Protein AF-A0A6P9AZW6-F1 (afdb_monomer_lite)

Foldseek 3Di:
DPPVPPPDCDPLNVLVVQQPPPDDDPDDDDDPPPHRDDPVRSVVVVVVVCVVVVVVVVVVVVVVVVVCVVPVVVVVVVVVVVCVVVVPDPDPDVVPPVVVVVVPD

Structure (mmCIF, N/CA/C/O backbone):
data_AF-A0A6P9AZW6-F1
#
_entry.id   AF-A0A6P9AZW6-F1
#
loop_
_atom_site.group_PDB
_atom_site.id
_atom_site.type_symbol
_atom_site.label_atom_id
_atom_site.label_alt_id
_atom_site.label_comp_id
_atom_site.label_asym_id
_atom_site.label_entity_id
_atom_site.label_seq_id
_atom_site.pdbx_PDB_ins_code
_atom_site.Cartn_x
_atom_site.Cartn_y
_atom_site.Cartn_z
_atom_site.occupancy
_atom_site.B_iso_or_equiv
_atom_site.auth_seq_id
_atom_site.auth_comp_id
_atom_site.auth_asym_id
_atom_site.auth_atom_id
_atom_site.pdbx_PDB_model_num
ATOM 1 N N . MET A 1 1 ? -23.207 -17.397 -9.254 1.00 52.19 1 MET A N 1
ATOM 2 C CA . MET A 1 1 ? -21.808 -17.778 -8.956 1.00 52.19 1 MET A CA 1
ATOM 3 C C . MET A 1 1 ? -21.060 -18.085 -10.258 1.00 52.19 1 MET A C 1
ATOM 5 O O . MET A 1 1 ? -20.720 -19.224 -10.518 1.00 52.19 1 MET A O 1
ATOM 9 N N . PHE A 1 2 ? -20.876 -17.077 -11.121 1.00 51.47 2 PHE A N 1
ATOM 10 C CA . PHE A 1 2 ? -20.157 -17.211 -12.407 1.00 51.47 2 PHE A CA 1
ATOM 11 C C . PHE A 1 2 ? -19.398 -15.922 -12.798 1.00 51.47 2 PHE A C 1
ATOM 13 O O . PHE A 1 2 ? -18.937 -15.787 -13.923 1.00 51.47 2 PHE A O 1
ATOM 20 N N . LEU A 1 3 ? -19.247 -14.969 -11.866 1.00 51.34 3 LEU A N 1
ATOM 21 C CA . LEU A 1 3 ? -18.584 -13.675 -12.101 1.00 51.34 3 LEU A CA 1
ATOM 22 C C . LEU A 1 3 ? -17.274 -13.502 -11.312 1.00 51.34 3 LEU A C 1
ATOM 24 O O . LEU A 1 3 ? -16.738 -12.403 -11.254 1.00 51.34 3 LEU A O 1
ATOM 28 N N . LEU A 1 4 ? -16.736 -14.571 -10.715 1.00 55.16 4 LEU A N 1
ATOM 29 C CA . LEU A 1 4 ? -15.489 -14.510 -9.933 1.00 55.16 4 LEU A CA 1
ATOM 30 C C . LEU A 1 4 ? -14.237 -14.944 -10.708 1.00 55.16 4 LEU A C 1
ATOM 32 O O . LEU A 1 4 ? -13.193 -15.164 -10.108 1.00 55.16 4 LEU A O 1
ATOM 36 N N . PHE A 1 5 ? -14.306 -15.033 -12.037 1.00 55.53 5 PHE A N 1
ATOM 37 C CA . PHE A 1 5 ? -13.110 -15.239 -12.860 1.00 55.53 5 PHE A CA 1
ATOM 38 C C . PHE A 1 5 ? -13.061 -14.275 -14.044 1.00 55.53 5 PHE A C 1
ATOM 40 O O . PHE A 1 5 ? -12.758 -14.642 -15.177 1.00 55.53 5 PHE A O 1
ATOM 47 N N . GLN A 1 6 ? -13.377 -13.003 -13.802 1.00 62.03 6 GLN A N 1
ATOM 48 C CA . GLN A 1 6 ? -12.950 -11.970 -14.732 1.00 62.03 6 GLN A CA 1
ATOM 49 C C . GLN A 1 6 ? -11.455 -11.767 -14.486 1.00 62.03 6 GLN A C 1
ATOM 51 O O . GLN A 1 6 ? -11.077 -11.145 -13.497 1.00 62.03 6 GLN A O 1
ATOM 56 N N . ARG A 1 7 ? -10.612 -12.361 -15.341 1.00 66.81 7 ARG A N 1
ATOM 57 C CA . ARG A 1 7 ? -9.152 -12.186 -15.329 1.00 66.81 7 ARG A CA 1
ATOM 58 C C . ARG A 1 7 ? -8.843 -10.687 -15.399 1.00 66.81 7 ARG A C 1
ATOM 60 O O . ARG A 1 7 ? -8.863 -10.101 -16.481 1.00 66.81 7 ARG A O 1
ATOM 67 N N . ARG A 1 8 ? -8.637 -10.057 -14.2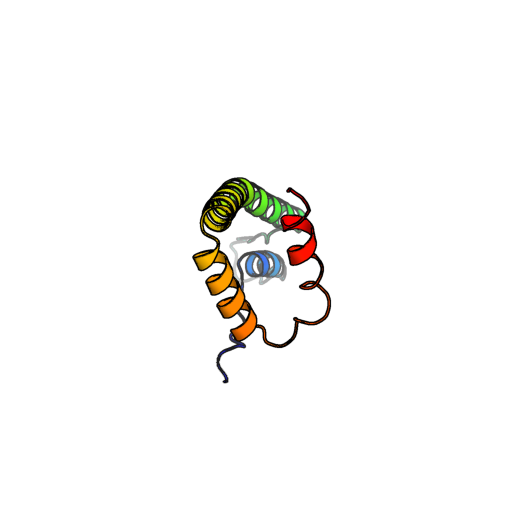41 1.00 76.06 8 ARG A N 1
ATOM 68 C CA . ARG A 1 8 ? -8.215 -8.660 -14.133 1.00 76.06 8 ARG A CA 1
ATOM 69 C C . ARG A 1 8 ? -6.764 -8.627 -14.593 1.00 76.06 8 ARG A C 1
ATOM 71 O O . ARG A 1 8 ? -5.921 -9.245 -13.961 1.00 76.06 8 ARG A O 1
ATOM 78 N N . VAL A 1 9 ? -6.507 -7.971 -15.717 1.00 80.94 9 VAL A N 1
ATOM 79 C CA . VAL A 1 9 ? -5.138 -7.649 -16.123 1.00 80.94 9 VAL A CA 1
ATOM 80 C C . VAL A 1 9 ? -4.686 -6.507 -15.223 1.00 80.94 9 VAL A C 1
ATOM 82 O O . VAL A 1 9 ? -5.323 -5.452 -15.221 1.00 80.94 9 VAL A O 1
ATOM 85 N N . ASP A 1 10 ? -3.657 -6.738 -14.415 1.00 87.25 10 ASP A N 1
ATOM 86 C CA . ASP A 1 10 ? -3.075 -5.710 -13.555 1.00 87.25 10 ASP A CA 1
ATOM 87 C C . ASP A 1 10 ? -1.923 -4.963 -14.248 1.00 87.25 10 ASP A C 1
ATOM 89 O O . ASP A 1 10 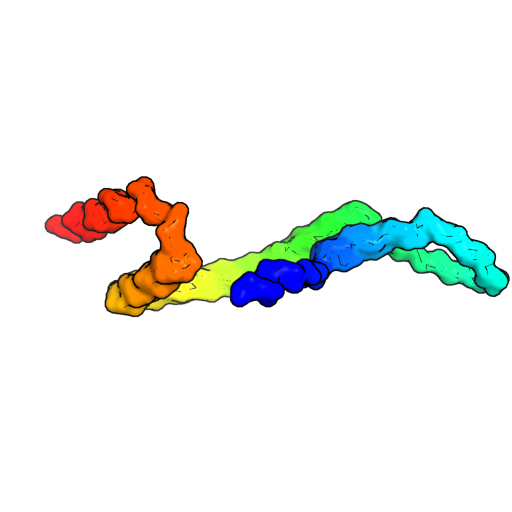? -1.477 -5.305 -15.347 1.00 87.25 10 ASP A O 1
ATOM 93 N N . PHE A 1 11 ? -1.477 -3.876 -13.621 1.00 86.62 11 PHE A N 1
ATOM 94 C CA . PHE A 1 11 ? -0.454 -2.998 -14.181 1.00 86.62 11 PHE A CA 1
ATOM 95 C C . PHE A 1 11 ? 0.917 -3.682 -14.304 1.00 86.62 11 PHE A C 1
ATOM 97 O O . PHE A 1 11 ? 1.632 -3.431 -15.274 1.00 86.62 11 PHE A O 1
ATOM 104 N N . LEU A 1 12 ? 1.279 -4.572 -13.368 1.00 88.06 12 LEU A N 1
ATOM 105 C CA . LEU A 1 12 ? 2.537 -5.320 -13.452 1.00 88.06 12 LEU A CA 1
ATOM 106 C C . LEU A 1 12 ? 2.493 -6.292 -14.631 1.00 88.06 12 LEU A C 1
ATOM 108 O O . LEU A 1 12 ? 3.451 -6.381 -15.396 1.00 88.06 12 LEU A O 1
ATOM 112 N N . GLN A 1 13 ? 1.352 -6.950 -14.830 1.00 86.88 13 GLN A N 1
ATOM 113 C CA . GLN A 1 13 ? 1.119 -7.809 -15.981 1.00 86.88 13 GLN A CA 1
ATOM 114 C C . GLN A 1 13 ? 1.224 -7.031 -17.299 1.00 86.88 13 GLN A C 1
ATOM 116 O O . GLN A 1 13 ? 1.852 -7.513 -18.238 1.00 86.88 13 GLN A O 1
ATOM 121 N N . LEU A 1 14 ? 0.675 -5.815 -17.370 1.00 86.69 14 LEU A N 1
ATOM 122 C CA . LEU A 1 14 ? 0.804 -4.960 -18.554 1.00 86.69 14 LEU A CA 1
ATOM 123 C C . LEU A 1 14 ? 2.267 -4.575 -18.842 1.00 86.69 14 LEU A C 1
ATOM 125 O O . LEU A 1 14 ? 2.676 -4.551 -20.003 1.00 86.69 14 LEU A O 1
ATOM 129 N N . MET A 1 15 ? 3.061 -4.298 -17.802 1.00 85.94 15 MET A N 1
ATOM 130 C CA . MET A 1 15 ? 4.492 -4.008 -17.953 1.00 85.94 15 MET A CA 1
ATOM 131 C C . MET A 1 15 ? 5.280 -5.218 -18.467 1.00 85.94 15 MET A C 1
ATOM 133 O O . MET A 1 15 ? 6.129 -5.053 -19.339 1.00 85.94 15 MET A O 1
ATOM 137 N N . ILE A 1 16 ? 4.971 -6.422 -17.978 1.00 85.31 16 ILE A N 1
ATOM 138 C CA . ILE A 1 16 ? 5.575 -7.676 -18.455 1.00 85.31 16 ILE A CA 1
ATOM 139 C C . ILE A 1 16 ? 5.204 -7.930 -19.924 1.00 85.31 16 ILE A C 1
ATOM 141 O O . ILE A 1 16 ? 6.068 -8.248 -20.736 1.00 85.31 16 ILE A O 1
ATOM 145 N N . GLU A 1 17 ? 3.942 -7.716 -20.299 1.00 81.81 17 GLU A N 1
ATOM 146 C CA . GLU A 1 17 ? 3.464 -7.909 -21.675 1.00 81.81 17 GLU A CA 1
ATOM 147 C C . GLU A 1 17 ? 4.122 -6.930 -22.671 1.00 81.81 17 GLU A C 1
ATOM 149 O O . GLU A 1 17 ? 4.357 -7.273 -23.831 1.00 81.81 17 GLU A O 1
ATOM 154 N N . SER A 1 18 ? 4.480 -5.719 -22.222 1.00 78.81 18 SER A N 1
ATOM 155 C CA . SER A 1 18 ? 5.128 -4.685 -23.047 1.00 78.81 18 SER A CA 1
ATOM 156 C C . SER A 1 18 ? 6.496 -5.110 -23.601 1.00 78.81 18 SER A C 1
ATOM 158 O O . SER A 1 18 ? 6.910 -4.617 -24.658 1.00 78.81 18 SER A O 1
ATOM 160 N N . GLN A 1 19 ? 7.178 -6.047 -22.936 1.00 68.00 19 GLN A N 1
ATOM 161 C CA . GLN A 1 19 ? 8.480 -6.570 -23.349 1.00 68.00 19 GLN A CA 1
ATOM 162 C C . GLN A 1 19 ? 8.417 -7.394 -24.651 1.00 68.00 19 GLN A C 1
ATOM 164 O O . GLN A 1 19 ? 9.386 -7.428 -25.411 1.00 68.00 19 GLN A O 1
ATOM 169 N N . ASN A 1 20 ? 7.265 -7.995 -24.968 1.00 62.75 20 ASN A N 1
ATOM 170 C CA . ASN A 1 20 ? 7.123 -8.972 -26.056 1.00 62.75 20 ASN A CA 1
ATOM 171 C C . ASN A 1 20 ? 6.996 -8.363 -27.469 1.00 62.75 20 ASN A C 1
ATOM 173 O O . ASN A 1 20 ? 6.850 -9.100 -28.439 1.00 62.75 20 ASN A O 1
ATOM 177 N N . SER A 1 21 ? 7.067 -7.035 -27.629 1.00 58.50 21 SER A N 1
ATOM 178 C CA . SER A 1 21 ? 6.900 -6.368 -28.938 1.00 58.50 21 SER A CA 1
ATOM 179 C C . SER A 1 21 ? 8.154 -6.349 -29.831 1.00 58.50 21 SER A C 1
ATOM 181 O O . SER A 1 21 ? 8.139 -5.770 -30.918 1.00 58.50 21 SER A O 1
ATOM 183 N N . LEU A 1 22 ? 9.231 -7.039 -29.445 1.00 57.09 22 LEU A N 1
ATOM 184 C CA . LEU A 1 22 ? 10.431 -7.211 -30.273 1.00 57.09 22 LEU A CA 1
ATOM 185 C C . LEU A 1 22 ? 10.263 -8.321 -31.328 1.00 57.09 22 LEU A C 1
ATOM 187 O O . LEU A 1 22 ? 11.056 -9.254 -31.400 1.00 57.09 22 LEU A O 1
ATOM 191 N N . THR A 1 23 ? 9.264 -8.200 -32.201 1.00 49.31 23 THR A N 1
ATOM 192 C CA . THR A 1 23 ? 9.277 -8.877 -33.507 1.00 49.31 23 THR A CA 1
ATOM 193 C C . THR A 1 23 ? 8.929 -7.863 -34.588 1.00 49.31 23 THR A C 1
ATOM 195 O O . THR A 1 23 ? 7.767 -7.620 -34.899 1.00 49.31 23 THR A O 1
ATOM 198 N N . SER A 1 24 ? 9.983 -7.231 -35.101 1.00 54.12 24 SER A N 1
ATOM 199 C CA . SER A 1 24 ? 10.123 -6.669 -36.448 1.00 54.12 24 SER A CA 1
ATOM 200 C C . SER A 1 24 ? 8.910 -6.831 -37.378 1.00 54.12 24 SER A C 1
ATOM 202 O O . SER A 1 24 ? 8.760 -7.860 -38.035 1.00 54.12 24 SER A O 1
ATOM 204 N N . HIS A 1 25 ? 8.111 -5.772 -37.511 1.00 49.12 25 HIS A N 1
ATOM 205 C CA . HIS A 1 25 ? 7.334 -5.524 -38.722 1.00 49.12 25 HIS A CA 1
ATOM 206 C C . HIS A 1 25 ? 7.997 -4.379 -39.492 1.00 49.12 25 HIS A C 1
ATOM 208 O O . HIS A 1 25 ? 7.779 -3.203 -39.205 1.00 49.12 25 HIS A O 1
ATOM 214 N N . GLU A 1 26 ? 8.831 -4.735 -40.471 1.00 55.84 26 GLU A N 1
ATOM 215 C CA . GLU A 1 26 ? 9.256 -3.818 -41.527 1.00 55.84 26 GLU A CA 1
ATOM 216 C C . GLU A 1 26 ? 8.035 -3.454 -42.379 1.00 55.84 26 GLU A C 1
ATOM 218 O O . GLU A 1 26 ? 7.607 -4.218 -43.243 1.00 55.84 26 GLU A O 1
ATOM 223 N N . VAL A 1 27 ? 7.449 -2.283 -42.133 1.00 55.94 27 VAL A N 1
ATOM 224 C CA . VAL A 1 27 ? 6.477 -1.677 -43.046 1.00 55.94 27 VAL A CA 1
ATOM 225 C C . VAL A 1 27 ? 6.890 -0.229 -43.287 1.00 55.94 27 VAL A C 1
ATOM 227 O O . VAL A 1 27 ? 6.707 0.641 -42.445 1.0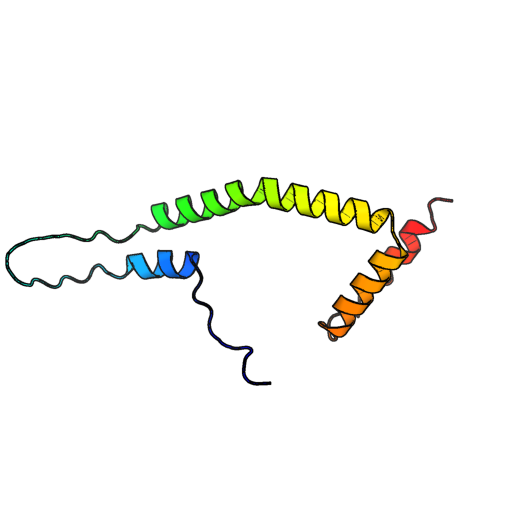0 55.94 27 VAL A O 1
ATOM 230 N N . ASN A 1 28 ? 7.439 0.005 -44.481 1.00 57.84 28 ASN A N 1
ATOM 231 C CA . ASN A 1 28 ? 7.540 1.297 -45.162 1.00 57.84 28 ASN A CA 1
ATOM 232 C C . ASN A 1 28 ? 8.269 2.434 -44.411 1.00 57.84 28 ASN A C 1
ATOM 234 O O . ASN A 1 28 ? 7.663 3.399 -43.960 1.00 57.84 28 ASN A O 1
ATOM 238 N N . GLY A 1 29 ? 9.605 2.380 -44.408 1.00 54.72 29 GLY A N 1
ATOM 239 C CA . GLY A 1 29 ? 10.456 3.572 -44.570 1.00 54.72 29 GLY A CA 1
ATOM 240 C C . GLY A 1 29 ? 10.568 4.581 -43.419 1.00 54.72 29 GLY A C 1
ATOM 241 O O . GLY A 1 29 ? 11.342 5.526 -43.551 1.00 54.72 29 GLY A O 1
ATOM 242 N N . VAL A 1 30 ? 9.882 4.393 -42.291 1.00 58.22 30 VAL A N 1
ATOM 243 C CA . VAL A 1 30 ? 10.097 5.191 -41.072 1.00 58.22 30 VAL A CA 1
ATOM 244 C C . VAL A 1 30 ? 10.266 4.246 -39.884 1.00 58.22 30 VAL A C 1
ATOM 246 O O . VAL A 1 30 ? 9.304 3.679 -39.375 1.00 58.22 30 VAL A O 1
ATOM 249 N N . ASN A 1 31 ? 11.514 4.061 -39.445 1.00 52.53 31 ASN A N 1
ATOM 250 C CA . ASN A 1 31 ? 11.871 3.196 -38.319 1.00 52.53 31 ASN A CA 1
ATOM 251 C C . ASN A 1 31 ? 11.501 3.856 -36.980 1.00 52.53 31 ASN A C 1
ATOM 253 O O . ASN A 1 31 ? 12.365 4.403 -36.295 1.00 52.53 31 ASN A O 1
ATOM 257 N N . HIS A 1 32 ? 10.231 3.802 -36.579 1.00 52.47 32 HIS A N 1
ATOM 258 C CA . HIS A 1 32 ? 9.882 3.986 -35.171 1.00 52.47 32 HIS A CA 1
ATOM 259 C C . HIS A 1 32 ? 10.094 2.660 -34.440 1.00 52.47 32 HIS A C 1
ATOM 261 O O . HIS A 1 32 ? 9.203 1.819 -34.352 1.00 52.47 32 HIS A O 1
ATOM 267 N N . THR A 1 33 ? 11.307 2.460 -33.930 1.00 56.03 33 THR A N 1
ATOM 268 C CA . THR A 1 33 ? 11.611 1.383 -32.989 1.00 56.03 33 THR A CA 1
ATOM 269 C C . THR A 1 33 ? 10.943 1.692 -31.651 1.00 56.03 33 THR A C 1
ATOM 271 O O . THR A 1 33 ? 11.499 2.380 -30.797 1.00 56.03 33 THR A O 1
ATOM 274 N N . TYR A 1 34 ? 9.725 1.188 -31.454 1.00 59.09 34 TYR A N 1
ATOM 275 C CA . TYR A 1 34 ? 9.132 1.111 -30.122 1.00 59.09 34 TYR A CA 1
ATOM 276 C C . TYR A 1 34 ? 9.915 0.066 -29.322 1.00 59.09 34 TYR A C 1
ATOM 278 O O . TYR A 1 34 ? 9.759 -1.136 -29.517 1.00 59.09 34 TYR A O 1
ATOM 286 N N . LYS A 1 35 ? 10.833 0.533 -28.471 1.00 71.06 35 LYS A N 1
ATOM 287 C CA . LYS A 1 35 ? 11.603 -0.325 -27.571 1.00 71.06 35 LYS A CA 1
ATOM 288 C C . LYS A 1 35 ? 10.707 -0.707 -26.389 1.00 71.06 35 LYS A C 1
ATOM 290 O O . LYS A 1 35 ? 10.292 0.171 -25.638 1.00 71.06 35 LYS A O 1
ATOM 295 N N . GLY A 1 36 ? 10.402 -1.997 -26.252 1.00 74.75 36 GLY A N 1
ATOM 296 C CA . GLY A 1 36 ? 9.713 -2.533 -25.074 1.00 74.75 36 GLY A CA 1
ATOM 297 C C . GLY A 1 36 ? 10.538 -2.366 -23.791 1.00 74.75 36 GLY A C 1
ATOM 298 O O . GLY A 1 36 ? 11.754 -2.162 -23.854 1.00 74.75 36 GLY A O 1
ATOM 299 N N . LEU A 1 37 ? 9.874 -2.456 -22.633 1.00 81.56 37 LEU A N 1
ATOM 300 C CA . LEU A 1 37 ? 10.537 -2.398 -21.327 1.00 81.56 37 LEU A CA 1
ATOM 301 C C . LEU A 1 37 ? 11.439 -3.623 -21.117 1.00 81.56 37 LEU A C 1
ATOM 303 O O . LEU A 1 37 ? 11.036 -4.769 -21.321 1.00 81.56 37 LEU A O 1
ATOM 307 N N . THR A 1 38 ? 12.665 -3.380 -20.676 1.00 86.12 38 THR A N 1
ATOM 308 C CA . THR A 1 38 ? 13.597 -4.419 -20.225 1.00 86.12 38 THR A CA 1
ATOM 309 C C . THR A 1 38 ? 13.200 -4.953 -18.847 1.00 86.12 38 THR A C 1
ATOM 311 O O . THR A 1 38 ? 12.549 -4.254 -18.071 1.00 86.12 38 THR A O 1
ATOM 314 N N . ASP A 1 39 ? 13.639 -6.167 -18.500 1.00 85.50 39 ASP A N 1
ATOM 315 C CA . ASP A 1 39 ? 13.387 -6.766 -17.175 1.00 85.50 39 ASP A CA 1
ATOM 316 C C . ASP A 1 39 ? 13.811 -5.848 -16.026 1.00 85.50 39 ASP A C 1
ATOM 318 O O . ASP A 1 39 ? 13.100 -5.703 -15.033 1.00 85.50 39 ASP A O 1
ATOM 322 N N . THR A 1 40 ? 14.955 -5.178 -16.181 1.00 89.25 40 THR A N 1
ATOM 323 C CA . THR A 1 40 ? 15.472 -4.233 -15.189 1.00 89.25 40 THR A CA 1
ATOM 324 C C . THR A 1 40 ? 14.551 -3.028 -15.018 1.00 89.25 40 THR A C 1
ATOM 326 O O . THR A 1 40 ? 14.349 -2.575 -13.894 1.00 89.25 40 THR A O 1
ATOM 329 N N . GLU A 1 41 ? 13.974 -2.509 -16.105 1.00 88.69 41 GLU A N 1
ATOM 330 C CA . GLU A 1 41 ? 13.027 -1.390 -16.047 1.00 88.69 41 GLU A CA 1
ATOM 331 C C . GLU A 1 41 ? 11.714 -1.820 -15.384 1.00 88.69 41 GLU A C 1
ATOM 333 O O . GLU A 1 41 ? 11.2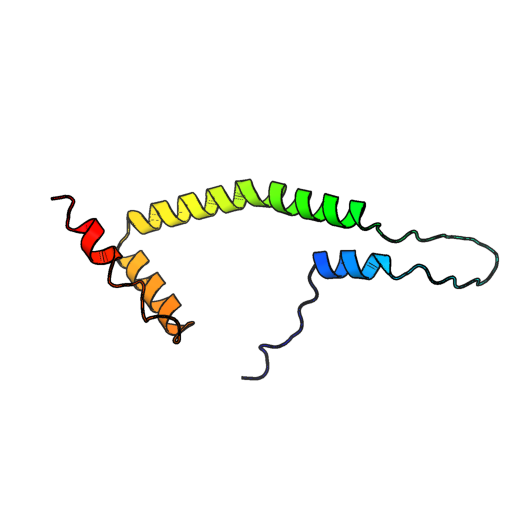17 -1.106 -14.514 1.00 88.69 41 GLU A O 1
ATOM 338 N N . ILE A 1 42 ? 11.194 -3.006 -15.717 1.00 89.31 42 ILE A N 1
ATOM 339 C CA . ILE A 1 42 ? 9.984 -3.566 -15.094 1.00 89.31 42 ILE A CA 1
ATOM 340 C C . ILE A 1 42 ? 10.201 -3.764 -13.588 1.00 89.31 42 ILE A C 1
ATOM 342 O O . ILE A 1 42 ? 9.377 -3.336 -12.778 1.00 89.31 42 ILE A O 1
ATOM 346 N N . LEU A 1 43 ? 11.334 -4.357 -13.199 1.00 90.38 43 LEU A N 1
ATOM 347 C CA . LEU A 1 43 ? 11.695 -4.581 -11.800 1.00 90.38 43 LEU A CA 1
ATOM 348 C C . LEU A 1 43 ? 11.854 -3.262 -11.034 1.00 90.38 43 LEU A C 1
ATOM 350 O O . LEU A 1 43 ? 11.315 -3.119 -9.936 1.00 90.38 43 LEU A O 1
ATOM 354 N N . ALA A 1 44 ? 12.566 -2.289 -11.609 1.00 92.56 44 ALA A N 1
ATOM 355 C CA . ALA A 1 44 ? 12.768 -0.987 -10.983 1.00 92.56 44 ALA A CA 1
ATOM 356 C C . ALA A 1 44 ? 11.432 -0.273 -10.730 1.00 92.56 44 ALA A C 1
ATOM 358 O O . ALA A 1 44 ? 11.211 0.245 -9.635 1.00 92.56 44 ALA A O 1
ATOM 359 N N . GLN A 1 45 ? 10.516 -0.295 -11.704 1.00 90.38 45 GLN A N 1
ATOM 360 C CA . GLN A 1 45 ? 9.184 0.291 -11.549 1.00 90.38 45 GLN A CA 1
ATOM 361 C C . GLN A 1 45 ? 8.362 -0.435 -10.478 1.00 90.38 45 GLN A C 1
ATOM 363 O O . GLN A 1 45 ? 7.772 0.221 -9.621 1.00 90.38 45 GLN A O 1
ATOM 368 N N . ALA A 1 46 ? 8.370 -1.772 -10.454 1.00 91.44 46 ALA A N 1
ATOM 369 C CA . ALA A 1 46 ? 7.670 -2.552 -9.431 1.00 91.44 46 ALA A CA 1
ATOM 370 C C . ALA A 1 46 ? 8.124 -2.189 -8.004 1.00 91.44 46 ALA A C 1
ATOM 372 O O . ALA A 1 46 ? 7.292 -1.994 -7.118 1.00 91.44 46 ALA A O 1
ATOM 373 N N . ILE A 1 47 ? 9.433 -2.027 -7.793 1.00 93.25 47 ILE A N 1
ATOM 374 C CA . ILE A 1 47 ? 9.994 -1.623 -6.496 1.00 93.25 47 ILE A CA 1
ATOM 375 C C . ILE A 1 47 ? 9.536 -0.210 -6.110 1.00 93.25 47 ILE A C 1
ATOM 377 O O . ILE A 1 47 ? 9.150 0.009 -4.961 1.00 93.25 47 ILE A O 1
ATOM 381 N N . ILE A 1 48 ? 9.523 0.738 -7.055 1.00 93.06 48 ILE A N 1
ATOM 382 C CA . ILE A 1 48 ? 9.047 2.108 -6.807 1.00 93.06 48 ILE A CA 1
ATOM 383 C C . ILE A 1 48 ? 7.587 2.103 -6.345 1.00 93.06 48 ILE A C 1
ATOM 385 O O . ILE A 1 48 ? 7.266 2.790 -5.378 1.00 93.06 48 ILE A O 1
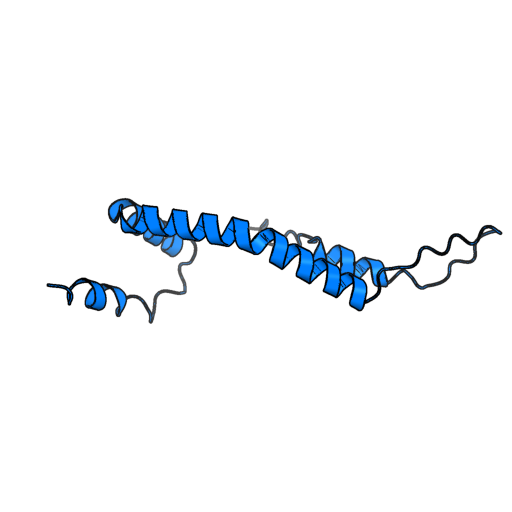ATOM 389 N N . PHE A 1 49 ? 6.714 1.308 -6.974 1.00 90.31 49 PHE A N 1
ATOM 390 C CA . PHE A 1 49 ? 5.313 1.209 -6.549 1.00 90.31 49 PHE A CA 1
ATOM 391 C C . PHE A 1 49 ? 5.166 0.667 -5.130 1.00 90.31 49 PHE A C 1
ATOM 393 O O . PHE A 1 49 ? 4.363 1.191 -4.359 1.00 90.31 49 PHE A O 1
ATOM 400 N N . ILE A 1 50 ? 5.951 -0.352 -4.772 1.00 91.62 50 ILE A N 1
ATOM 401 C CA . ILE A 1 50 ? 5.930 -0.920 -3.422 1.00 91.62 50 ILE A CA 1
ATOM 402 C C . ILE A 1 50 ? 6.363 0.136 -2.405 1.00 91.62 50 ILE A C 1
ATOM 404 O O . ILE A 1 50 ? 5.657 0.352 -1.427 1.00 91.62 50 ILE A O 1
ATOM 408 N N . ILE A 1 51 ? 7.479 0.827 -2.646 1.00 94.25 51 ILE A N 1
ATOM 409 C CA . ILE A 1 51 ? 8.004 1.838 -1.718 1.00 94.25 51 ILE A CA 1
ATOM 410 C C . ILE A 1 51 ? 7.035 3.019 -1.590 1.00 94.25 51 ILE A C 1
ATOM 412 O O . ILE A 1 51 ? 6.729 3.439 -0.477 1.00 94.25 51 ILE A O 1
ATOM 416 N N . ALA A 1 52 ? 6.510 3.519 -2.711 1.00 92.38 52 ALA A N 1
ATOM 417 C CA . ALA A 1 52 ? 5.560 4.628 -2.719 1.00 92.38 52 ALA A CA 1
ATOM 418 C C . ALA A 1 52 ? 4.246 4.278 -1.998 1.00 92.38 52 ALA A C 1
ATOM 420 O O . ALA A 1 52 ? 3.666 5.124 -1.320 1.00 92.38 52 ALA A O 1
ATOM 421 N N . GLY A 1 53 ? 3.775 3.032 -2.126 1.00 91.75 53 GLY A N 1
ATOM 422 C CA . GLY A 1 53 ? 2.573 2.555 -1.443 1.00 91.75 53 GLY A CA 1
ATOM 423 C C . GLY A 1 53 ? 2.797 2.186 0.025 1.00 91.75 53 GLY A C 1
ATOM 424 O O . GLY A 1 53 ? 1.870 2.297 0.827 1.00 91.75 53 GLY A O 1
ATOM 425 N N . TYR A 1 54 ? 4.013 1.771 0.391 1.00 93.69 54 TYR A N 1
ATOM 426 C CA . TYR A 1 54 ? 4.318 1.200 1.703 1.00 93.69 54 TYR A CA 1
ATOM 427 C C . TYR A 1 54 ? 4.015 2.163 2.848 1.00 93.69 54 TYR A C 1
ATOM 429 O O . TYR A 1 54 ? 3.283 1.804 3.764 1.00 93.69 54 TYR A O 1
ATOM 437 N N . GLU A 1 55 ? 4.531 3.391 2.796 1.00 92.00 55 GLU A N 1
ATOM 438 C CA . GLU A 1 55 ? 4.389 4.340 3.906 1.00 92.00 55 GLU A CA 1
ATOM 439 C C . GLU A 1 55 ? 2.920 4.702 4.168 1.00 92.00 55 GLU A C 1
ATOM 441 O O . GLU A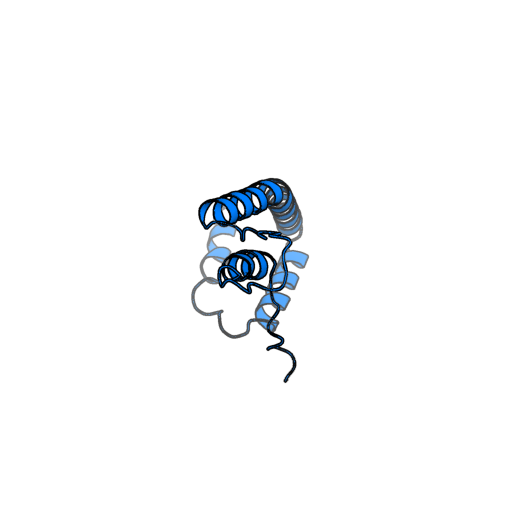 1 55 ? 2.465 4.717 5.316 1.00 92.00 55 GLU A O 1
ATOM 446 N N . THR A 1 56 ? 2.151 4.911 3.095 1.00 93.75 56 THR A N 1
ATOM 447 C CA . THR A 1 56 ? 0.731 5.274 3.192 1.00 93.75 56 THR A CA 1
ATOM 448 C C . THR A 1 56 ? -0.098 4.102 3.715 1.00 93.75 56 THR A C 1
ATOM 450 O O . THR A 1 56 ? -0.885 4.268 4.647 1.00 93.75 56 THR A O 1
ATOM 453 N N . VAL A 1 57 ? 0.098 2.902 3.158 1.00 95.38 57 VAL A N 1
ATOM 454 C CA . VAL A 1 57 ? -0.644 1.700 3.568 1.00 95.38 57 VAL A CA 1
ATOM 455 C C . VAL A 1 57 ? -0.264 1.276 4.986 1.00 95.38 57 VAL A C 1
ATOM 457 O O . VAL A 1 57 ? -1.148 0.962 5.776 1.00 95.38 57 VAL A O 1
ATOM 460 N N . SER A 1 58 ? 1.021 1.325 5.346 1.00 95.19 58 SER A N 1
ATOM 461 C CA . SER A 1 58 ? 1.492 1.009 6.699 1.00 95.19 58 SER A CA 1
ATOM 462 C C . SER A 1 58 ? 0.880 1.950 7.733 1.00 95.19 58 SER A C 1
ATOM 464 O O . SER A 1 58 ? 0.401 1.496 8.773 1.00 95.19 58 SER A O 1
ATOM 466 N N . SER A 1 59 ? 0.853 3.253 7.448 1.00 94.94 59 SER A N 1
ATOM 467 C CA . SER A 1 59 ? 0.230 4.246 8.330 1.00 94.94 59 SER A CA 1
ATOM 468 C C . SER A 1 59 ? -1.272 4.003 8.484 1.00 94.94 59 SER A C 1
ATOM 470 O O . SER A 1 59 ? -1.784 3.994 9.602 1.00 94.94 59 SER A O 1
ATOM 472 N N . ALA A 1 60 ? -1.973 3.733 7.378 1.00 96.50 60 ALA A N 1
ATOM 473 C CA . ALA A 1 60 ? -3.403 3.438 7.397 1.00 96.50 60 ALA A CA 1
ATOM 474 C C . ALA A 1 60 ? -3.728 2.162 8.192 1.00 96.50 60 ALA A C 1
ATOM 476 O O . ALA A 1 60 ? -4.642 2.171 9.012 1.00 96.50 60 ALA A O 1
ATOM 477 N N . LEU A 1 61 ? -2.962 1.083 7.996 1.00 95.19 61 LEU A N 1
ATOM 478 C CA . LEU A 1 61 ? -3.125 -0.169 8.742 1.00 95.19 61 LEU A CA 1
ATOM 479 C C . LEU A 1 61 ? -2.811 0.002 10.229 1.00 95.19 61 LEU A C 1
ATOM 481 O O . LEU A 1 61 ? -3.510 -0.565 11.067 1.00 95.19 61 LEU A O 1
ATOM 485 N N . SER A 1 62 ? -1.795 0.800 10.562 1.00 95.38 62 SER A N 1
ATOM 486 C CA . SER A 1 62 ? -1.455 1.106 11.956 1.00 95.38 62 SER A CA 1
ATOM 487 C C . SER A 1 62 ? -2.604 1.832 12.648 1.00 95.38 62 SER A C 1
ATOM 489 O O . SER A 1 62 ? -3.004 1.442 13.741 1.00 95.38 62 SER A O 1
ATOM 491 N N . TYR A 1 63 ? -3.181 2.837 11.985 1.00 95.44 63 TYR A N 1
ATOM 492 C CA . TYR A 1 63 ? -4.329 3.569 12.509 1.00 95.44 63 TYR A CA 1
ATOM 493 C C . TYR A 1 63 ? -5.577 2.685 12.624 1.00 95.44 63 TYR A C 1
ATOM 495 O O . TYR A 1 63 ? -6.224 2.667 13.665 1.00 95.44 63 TYR A O 1
ATOM 503 N N . LEU A 1 64 ? -5.872 1.884 11.596 1.00 94.88 64 LEU A N 1
ATOM 504 C CA . LEU A 1 64 ? -6.977 0.925 11.624 1.00 94.88 64 LEU A CA 1
ATOM 505 C C . LEU A 1 64 ? -6.850 -0.041 12.807 1.00 94.88 64 LEU A C 1
ATOM 507 O O . LEU A 1 64 ? -7.802 -0.231 13.555 1.00 94.88 64 LEU A O 1
ATOM 511 N N . THR A 1 65 ? -5.671 -0.636 12.988 1.00 93.06 65 THR A N 1
ATOM 512 C CA . THR A 1 65 ? -5.426 -1.597 14.072 1.00 93.06 65 THR A CA 1
ATOM 513 C C . THR A 1 65 ? -5.522 -0.924 15.439 1.00 93.06 65 THR A C 1
ATOM 515 O O . THR A 1 65 ? -6.045 -1.518 16.377 1.00 93.06 65 THR A O 1
ATOM 518 N N . TYR A 1 66 ? -5.058 0.322 15.549 1.00 95.19 66 TYR A N 1
ATOM 519 C CA . TYR A 1 66 ? -5.174 1.114 16.769 1.00 95.19 66 TYR A CA 1
ATOM 520 C C . TYR A 1 66 ? -6.637 1.362 17.162 1.00 95.19 66 TYR A C 1
ATOM 522 O O . TYR A 1 66 ? -7.016 1.083 18.297 1.00 95.19 66 TYR A O 1
ATOM 530 N N . GLU A 1 67 ? -7.470 1.820 16.226 1.00 94.19 67 GLU A N 1
ATOM 531 C CA . GLU A 1 67 ? -8.898 2.050 16.482 1.00 94.19 67 GLU A CA 1
ATOM 532 C C . GLU A 1 67 ? -9.631 0.743 16.825 1.00 94.19 67 GLU A C 1
ATOM 534 O O . GLU A 1 67 ? -10.435 0.713 17.756 1.00 94.19 67 GLU A O 1
ATOM 539 N N . LEU A 1 68 ? -9.302 -0.364 16.144 1.00 93.44 68 LEU A N 1
ATOM 540 C CA . LEU A 1 68 ? -9.864 -1.684 16.456 1.00 93.44 68 LEU A CA 1
ATOM 541 C C . LEU A 1 68 ? -9.494 -2.152 17.869 1.00 93.44 68 LEU A C 1
ATOM 543 O O . LEU A 1 68 ? -10.359 -2.652 18.581 1.00 93.44 68 LEU A O 1
ATOM 547 N N . ALA A 1 69 ? -8.246 -1.947 18.299 1.00 91.12 69 ALA A N 1
ATOM 548 C CA . ALA A 1 69 ? -7.800 -2.326 19.639 1.00 91.12 69 ALA A CA 1
ATOM 549 C C . ALA A 1 69 ? -8.508 -1.534 20.755 1.00 91.12 69 ALA A C 1
ATOM 551 O O . ALA A 1 69 ? -8.652 -2.031 21.870 1.00 91.12 69 ALA A O 1
ATOM 552 N N . LEU A 1 70 ? -8.963 -0.310 20.468 1.00 93.19 70 LEU A N 1
ATOM 553 C CA . LEU A 1 70 ? -9.754 0.500 21.398 1.00 93.19 70 LEU A CA 1
ATOM 554 C C . LEU A 1 70 ? -11.247 0.133 21.405 1.00 93.19 70 LEU A C 1
ATOM 556 O O . LEU A 1 70 ? -11.963 0.521 22.329 1.00 93.19 70 LEU A O 1
ATOM 560 N N . GLN A 1 71 ? -11.730 -0.580 20.383 1.00 94.00 71 GLN A N 1
ATOM 561 C CA . GLN A 1 71 ? -13.147 -0.865 20.150 1.00 94.00 71 GLN A CA 1
ATOM 562 C C . GLN A 1 71 ? -13.380 -2.376 19.960 1.00 94.00 71 GLN A C 1
ATOM 564 O O . GLN A 1 71 ? -13.634 -2.827 18.836 1.00 94.00 71 GLN A O 1
ATOM 569 N N . PRO A 1 72 ? -13.346 -3.168 21.051 1.00 90.25 72 PRO A N 1
ATOM 570 C CA . PRO A 1 72 ? -13.437 -4.629 20.984 1.00 90.25 72 PRO A CA 1
ATOM 571 C C . PRO A 1 72 ? -14.724 -5.124 20.307 1.00 90.25 72 PRO A C 1
ATOM 573 O O . PRO A 1 72 ? -14.679 -6.077 19.533 1.00 90.25 72 PRO A O 1
ATOM 576 N N . ASP A 1 73 ? -15.850 -4.429 20.499 1.00 92.88 73 ASP A N 1
ATOM 577 C CA . ASP A 1 73 ? -17.132 -4.775 19.868 1.00 92.88 73 ASP A CA 1
ATOM 578 C C . ASP A 1 73 ? -17.060 -4.713 18.329 1.00 92.88 73 ASP A C 1
ATOM 580 O O . ASP A 1 73 ? -17.622 -5.551 17.619 1.00 92.88 73 ASP A O 1
ATOM 584 N N . ILE A 1 74 ? -16.347 -3.715 17.792 1.00 92.38 74 ILE A N 1
ATOM 585 C CA . ILE A 1 74 ? -16.167 -3.539 16.344 1.00 92.38 74 ILE A CA 1
ATOM 586 C C . ILE A 1 74 ? -15.171 -4.565 15.811 1.00 92.38 74 ILE A C 1
ATOM 588 O O . ILE A 1 74 ? -15.387 -5.132 14.738 1.00 92.38 74 ILE A O 1
ATOM 592 N N . GLN A 1 75 ? -14.107 -4.840 16.566 1.00 90.69 75 GLN A N 1
ATOM 593 C CA . GLN A 1 75 ? -13.132 -5.865 16.220 1.00 90.69 75 GLN A CA 1
ATOM 594 C C . GLN A 1 75 ? -13.771 -7.258 16.145 1.00 90.69 75 GLN A C 1
ATOM 596 O O . GLN A 1 75 ? -13.494 -7.993 15.197 1.00 90.69 75 GLN A O 1
ATOM 601 N N . GLN A 1 76 ? -14.650 -7.608 17.088 1.00 91.69 76 GLN A N 1
ATOM 602 C CA . GLN A 1 76 ? -15.381 -8.875 17.069 1.00 91.69 76 GLN A CA 1
ATOM 603 C C . GLN A 1 76 ? -16.291 -8.971 15.841 1.00 91.69 76 GLN A C 1
ATOM 605 O O . GLN A 1 76 ? -16.239 -9.955 15.107 1.00 91.69 76 GLN A O 1
ATOM 610 N N . LYS A 1 77 ? -17.066 -7.919 15.555 1.00 93.19 77 LYS A N 1
ATOM 611 C CA . LYS A 1 77 ? -17.930 -7.888 14.370 1.00 93.19 77 LYS A CA 1
ATOM 612 C C . LYS A 1 77 ? -17.136 -8.051 13.068 1.00 93.19 77 LYS A C 1
ATOM 614 O O . LYS A 1 77 ? -17.559 -8.788 12.182 1.00 93.19 77 LYS A O 1
ATOM 619 N N . LEU A 1 78 ? -15.986 -7.385 12.948 1.00 91.69 78 LEU A N 1
ATOM 620 C CA . LEU A 1 78 ? -15.110 -7.517 11.781 1.00 91.69 78 LEU A CA 1
ATOM 621 C C . LEU A 1 78 ? -14.613 -8.960 11.606 1.00 91.69 78 LEU A C 1
ATOM 623 O O . LEU A 1 78 ? -14.573 -9.459 10.484 1.00 91.69 78 LEU A O 1
ATOM 627 N N . GLN A 1 79 ? -14.251 -9.636 12.699 1.00 88.94 79 GLN A N 1
ATOM 628 C CA . GLN A 1 79 ? -13.849 -11.044 12.656 1.00 88.94 79 GLN A CA 1
ATOM 629 C C . GLN A 1 79 ? -14.999 -11.946 12.202 1.00 88.94 79 GLN A C 1
ATOM 631 O O . GLN A 1 79 ? -14.809 -12.756 11.299 1.00 88.94 79 GLN A O 1
ATOM 636 N N . GLU A 1 80 ? -16.206 -11.744 12.735 1.00 90.81 80 GLU A N 1
ATOM 637 C CA . GLU A 1 80 ? -17.398 -12.485 12.309 1.00 90.81 80 GLU A CA 1
ATOM 638 C C . GLU A 1 80 ? -17.688 -12.298 10.809 1.00 90.81 80 GLU A C 1
ATOM 640 O O . GLU A 1 80 ? -18.057 -13.252 10.123 1.00 90.81 80 GLU A O 1
ATOM 645 N N . GLU A 1 81 ? -17.501 -11.087 10.271 1.00 91.00 81 GLU A N 1
ATOM 646 C CA . GLU A 1 81 ? -17.635 -10.814 8.834 1.00 91.00 81 GLU A CA 1
ATOM 647 C C . GLU A 1 81 ? -16.569 -11.554 8.003 1.00 91.00 81 GLU A C 1
ATOM 649 O O . GLU A 1 81 ? -16.886 -12.119 6.952 1.00 91.00 81 GLU A O 1
ATOM 654 N N . ILE A 1 82 ? -15.317 -11.599 8.473 1.00 89.44 82 ILE A N 1
ATOM 655 C CA . ILE A 1 82 ? -14.228 -12.338 7.813 1.00 89.44 82 ILE A CA 1
ATOM 656 C C . ILE A 1 82 ? -14.523 -13.841 7.804 1.00 89.44 82 ILE A C 1
ATOM 658 O O . ILE A 1 82 ? -14.409 -14.473 6.751 1.00 89.44 82 ILE A O 1
ATOM 662 N N . ASP A 1 83 ? -14.950 -14.400 8.936 1.00 87.06 83 ASP A N 1
ATOM 663 C CA . ASP A 1 83 ? -15.258 -15.825 9.082 1.00 87.06 83 ASP A CA 1
ATOM 664 C C . ASP A 1 83 ? -16.442 -16.247 8.196 1.00 87.06 83 ASP A C 1
ATOM 666 O O . ASP A 1 83 ? -16.433 -17.333 7.609 1.00 87.06 83 ASP A O 1
ATOM 670 N N . GLN A 1 84 ? -17.429 -15.364 8.006 1.00 88.50 84 GLN A N 1
ATOM 671 C CA . GLN A 1 84 ? -18.541 -15.589 7.076 1.00 88.50 84 GLN A CA 1
ATOM 672 C C . GLN A 1 84 ? -18.094 -15.622 5.606 1.00 88.50 84 GLN A C 1
ATOM 674 O O . GLN A 1 84 ? -18.622 -16.410 4.817 1.00 88.50 84 GLN A O 1
ATOM 679 N N . VAL A 1 85 ? -17.137 -14.774 5.216 1.00 88.88 85 VAL A N 1
ATOM 680 C CA . VAL A 1 85 ? -16.624 -14.704 3.834 1.00 88.88 85 VAL A CA 1
ATOM 681 C C . VAL A 1 85 ? -15.586 -15.797 3.555 1.00 88.88 85 VAL A C 1
ATOM 683 O O . VAL A 1 85 ? -15.484 -16.273 2.419 1.00 88.88 85 VAL A O 1
ATOM 686 N N . LEU A 1 86 ? -14.836 -16.230 4.574 1.00 85.00 86 LEU A N 1
ATOM 687 C CA . LEU A 1 86 ? -13.756 -17.218 4.485 1.00 85.00 86 LEU A CA 1
ATOM 688 C C . LEU A 1 86 ? -14.026 -18.464 5.359 1.00 85.00 86 LEU A C 1
ATOM 690 O O . LEU A 1 86 ? -13.215 -18.796 6.225 1.00 85.00 86 LEU A O 1
ATOM 694 N N . PRO A 1 87 ? -15.085 -19.246 5.079 1.00 69.12 87 PRO A N 1
ATOM 695 C CA . PRO A 1 87 ? -15.591 -20.300 5.971 1.00 69.12 87 PRO A CA 1
ATOM 696 C C . PRO A 1 87 ? -14.671 -21.524 6.180 1.00 69.12 87 PRO A C 1
ATOM 698 O O . PRO A 1 87 ? -15.073 -22.479 6.833 1.00 69.12 87 PRO A O 1
ATOM 701 N N . ASN A 1 88 ? -13.451 -21.549 5.625 1.00 60.84 88 ASN A N 1
ATOM 702 C CA . ASN A 1 88 ? -12.600 -22.751 5.547 1.00 60.84 88 ASN A CA 1
ATOM 703 C C . ASN A 1 88 ? -11.187 -22.589 6.148 1.00 60.84 88 ASN A C 1
ATOM 705 O O . ASN A 1 88 ? -10.259 -23.281 5.720 1.00 60.84 88 ASN A O 1
ATOM 709 N N . LYS A 1 89 ? -10.971 -21.668 7.097 1.00 58.47 89 LYS A N 1
ATOM 710 C CA . LYS A 1 89 ? -9.640 -21.459 7.717 1.00 58.47 89 LYS A CA 1
ATOM 711 C C . LYS A 1 89 ? -9.612 -21.491 9.249 1.00 58.47 89 LYS A C 1
ATOM 713 O O . LYS A 1 89 ? -8.535 -21.366 9.823 1.00 58.47 89 LYS A O 1
ATOM 718 N N . VAL A 1 90 ? -10.744 -21.726 9.907 1.00 56.50 90 VAL A N 1
ATOM 719 C CA . VAL A 1 90 ? -10.828 -21.756 11.373 1.00 56.50 90 VAL A CA 1
ATOM 720 C C . VAL A 1 90 ? -10.569 -23.176 11.876 1.00 56.50 90 VAL A C 1
ATOM 722 O O . VAL A 1 90 ? -11.478 -23.992 11.986 1.00 56.50 90 VAL A O 1
ATOM 725 N N . GLY A 1 91 ? -9.294 -23.486 12.107 1.00 53.44 91 GLY A N 1
ATOM 726 C CA . GLY A 1 91 ? -8.862 -24.733 12.740 1.00 53.44 91 GLY A CA 1
ATOM 727 C C . GLY A 1 91 ? -7.837 -24.518 13.849 1.00 53.44 91 GLY A C 1
ATOM 728 O O . GLY A 1 91 ? -8.046 -25.006 14.947 1.00 53.44 91 GLY A O 1
ATOM 729 N N . ASP A 1 92 ? -6.780 -23.732 13.615 1.00 53.12 92 ASP A N 1
ATOM 730 C CA . ASP A 1 92 ? -5.577 -23.852 14.461 1.00 53.12 92 ASP A CA 1
ATOM 731 C C . ASP A 1 92 ? -5.006 -22.535 15.018 1.00 53.12 92 ASP A C 1
ATOM 733 O O . ASP A 1 92 ? -3.865 -22.514 15.471 1.00 53.12 92 ASP A O 1
ATOM 737 N N . THR A 1 93 ? -5.726 -21.406 14.996 1.00 53.84 93 THR A N 1
ATOM 738 C CA . THR A 1 93 ? -5.134 -20.128 15.476 1.00 53.84 93 THR A CA 1
ATOM 739 C C . THR A 1 93 ? -5.971 -19.360 16.498 1.00 53.84 93 THR A C 1
ATOM 741 O O . THR A 1 93 ? -5.437 -18.486 17.170 1.00 53.84 93 THR A O 1
ATOM 744 N N . GLN A 1 94 ? -7.243 -19.713 16.704 1.00 52.28 94 GLN A N 1
ATOM 745 C CA . GLN A 1 94 ? -8.110 -18.983 17.642 1.00 52.28 94 GLN A CA 1
ATOM 746 C C . GLN A 1 94 ? -7.971 -19.415 19.110 1.00 52.28 94 GLN A C 1
ATOM 748 O O . GLN A 1 94 ? -8.427 -18.693 19.982 1.00 52.28 94 GLN A O 1
ATOM 753 N N . HIS A 1 95 ? -7.285 -20.519 19.431 1.00 44.41 95 HIS A N 1
ATOM 754 C CA . HIS A 1 95 ? -7.120 -20.923 20.838 1.00 44.41 95 HIS A CA 1
ATOM 755 C C . HIS A 1 95 ? -5.973 -20.208 21.579 1.00 44.41 95 HIS A C 1
ATOM 757 O O . HIS A 1 95 ? -5.815 -20.410 22.774 1.00 44.41 95 HIS A O 1
ATOM 763 N N . GLY A 1 96 ? -5.163 -19.385 20.896 1.00 41.44 96 GLY A N 1
ATOM 764 C CA . GLY A 1 96 ? -3.995 -18.722 21.501 1.00 41.44 96 GLY A CA 1
ATOM 765 C C . GLY A 1 96 ? -4.155 -17.226 21.794 1.00 41.44 96 GLY A C 1
ATOM 766 O O . GLY A 1 96 ? -3.357 -16.668 22.543 1.00 41.44 96 GLY A O 1
ATOM 767 N N . CYS A 1 97 ? -5.150 -16.553 21.208 1.00 45.78 97 CYS A N 1
ATOM 768 C CA . CYS A 1 97 ? -5.333 -15.107 21.392 1.00 45.78 97 CYS A CA 1
ATOM 769 C C . CYS A 1 97 ? -6.179 -14.761 22.625 1.00 45.78 97 CYS A C 1
ATOM 771 O O . CYS A 1 97 ? -5.982 -13.695 23.204 1.00 45.78 97 CYS A O 1
ATOM 773 N N . ASP A 1 98 ? -7.040 -15.679 23.065 1.00 47.12 98 ASP A N 1
ATOM 774 C CA . ASP A 1 98 ? -7.874 -15.488 24.255 1.00 47.12 98 ASP A CA 1
ATOM 775 C C . ASP A 1 98 ? -7.072 -15.670 25.560 1.00 47.12 98 ASP A C 1
ATOM 777 O O . ASP A 1 98 ? -7.359 -15.018 26.564 1.00 47.12 98 ASP A O 1
ATOM 781 N N . GLU A 1 99 ? -6.014 -16.493 25.551 1.00 45.56 99 GLU A N 1
ATOM 782 C CA . GLU A 1 99 ? -5.155 -16.714 26.727 1.00 45.56 99 GLU A CA 1
ATOM 783 C C . GLU A 1 99 ? -4.154 -15.568 26.959 1.00 45.56 99 GLU A C 1
ATOM 785 O O . GLU A 1 99 ? -3.884 -15.211 28.102 1.00 45.56 99 GLU A O 1
ATOM 790 N N . ALA A 1 100 ? -3.653 -14.916 25.903 1.00 47.34 100 ALA A N 1
ATOM 791 C CA . ALA A 1 100 ? -2.649 -13.854 26.039 1.00 47.34 100 ALA A CA 1
ATOM 792 C C . ALA A 1 100 ? -3.208 -12.525 26.586 1.00 47.34 100 ALA A C 1
ATOM 794 O O . ALA A 1 100 ? -2.449 -11.714 27.116 1.00 47.34 100 ALA A O 1
ATOM 795 N N . PHE A 1 101 ? -4.518 -12.284 26.461 1.00 47.97 101 PHE A N 1
ATOM 796 C CA . PHE A 1 101 ? -5.151 -11.061 26.971 1.00 47.97 101 PHE A CA 1
ATOM 797 C C . PHE A 1 101 ? -5.606 -11.191 28.435 1.00 47.97 101 PHE A C 1
ATOM 799 O O . PHE A 1 101 ? -5.707 -10.185 29.132 1.00 47.97 101 PHE A O 1
ATOM 806 N N . ASN A 1 102 ? -5.828 -12.416 28.926 1.00 44.91 102 ASN A N 1
ATOM 807 C CA . ASN A 1 102 ? -6.279 -12.668 30.301 1.00 44.91 102 ASN A CA 1
ATOM 808 C C . ASN A 1 102 ? -5.132 -12.875 31.311 1.00 44.91 102 ASN A C 1
ATOM 810 O O . ASN A 1 102 ? -5.396 -12.945 32.506 1.00 44.91 102 ASN A O 1
ATOM 814 N N . ASP A 1 103 ? -3.881 -12.941 30.843 1.00 38.59 103 ASP A N 1
ATOM 815 C CA . ASP A 1 103 ? -2.678 -13.112 31.680 1.00 38.59 103 ASP A CA 1
ATOM 816 C C . ASP A 1 103 ? -2.000 -11.768 32.048 1.00 38.59 103 ASP A C 1
ATOM 818 O O . ASP A 1 103 ? -0.916 -11.725 32.628 1.00 38.59 103 ASP A O 1
ATOM 822 N N . VAL A 1 104 ? -2.643 -10.639 31.716 1.00 49.44 104 VAL A N 1
ATOM 823 C CA . VAL A 1 104 ? -2.266 -9.284 32.167 1.00 49.44 104 VAL A CA 1
ATOM 824 C C . VAL A 1 104 ? -3.271 -8.805 33.221 1.00 49.44 104 VAL A C 1
ATOM 826 O O . VAL A 1 104 ? -3.876 -7.738 33.098 1.00 49.44 104 VAL A O 1
ATOM 829 N N . HIS A 1 105 ? -3.481 -9.608 34.264 1.00 41.03 105 HIS A N 1
ATOM 830 C CA . HIS A 1 105 ? -4.128 -9.166 35.498 1.00 41.03 105 HIS A CA 1
ATOM 831 C C . HIS A 1 105 ? -3.644 -9.960 36.715 1.00 41.03 105 HIS A C 1
ATOM 833 O O . HIS A 1 105 ? -3.691 -9.376 37.827 1.00 41.03 105 HIS A O 1
#

Secondary structure (DSSP, 8-state):
---S------HHHHHHHHGGG-S----SS------PPPHHHHHHHHHHHHHHHHHHHHHHHHHHHHHHHH-HHHHHHHHHHHHHH-TT--SSSTTTHHHHHHT--

pLDDT: mean 75.22, std 18.7, range [38.59, 96.5]

Radius of gyration: 23.95 Å; chains: 1; bounding box: 37×30×81 Å

Sequence (105 aa):
MFLLFQRRVDFLQLMIESQNSLTSHEVNGVNHTYKGLTDTEILAQAIIFIIAGYETVSSALSYLTYELALQPDIQQKLQEEIDQVLPNKVGDTQHGCDEAFNDVH